Protein AF-A0AAV2MTI8-F1 (afdb_monomer_lite)

Foldseek 3Di:
DDDDDPDPPDPVVPDDPPDDPVPDDVPPPPPPPDDDDDDLDDPVLVVVLVVVCVVCVVPDDPVRNVVVVVVSSVVSD

Structure (mmCIF, N/CA/C/O backbone):
data_AF-A0AAV2MTI8-F1
#
_entry.id   AF-A0AAV2MTI8-F1
#
loop_
_atom_site.group_PDB
_atom_site.id
_atom_site.type_symbol
_atom_site.label_atom_id
_atom_site.label_alt_id
_atom_site.label_comp_id
_atom_site.label_asym_id
_atom_site.label_entity_id
_atom_site.label_seq_id
_atom_site.pdbx_PDB_ins_code
_atom_site.Cartn_x
_atom_site.Cartn_y
_atom_site.Cartn_z
_atom_site.occupancy
_atom_site.B_iso_or_equiv
_atom_site.auth_seq_id
_atom_site.auth_comp_id
_atom_site.auth_asym_id
_atom_site.auth_atom_id
_atom_site.pdbx_PDB_model_num
ATOM 1 N N . MET A 1 1 ? -15.342 3.671 -25.715 1.00 39.50 1 MET A N 1
ATOM 2 C CA . MET A 1 1 ? -16.666 3.023 -25.605 1.00 39.50 1 MET A CA 1
ATOM 3 C C . MET A 1 1 ? -16.431 1.698 -24.896 1.00 39.50 1 MET A C 1
ATOM 5 O O . MET A 1 1 ? -15.703 0.884 -25.442 1.00 39.50 1 MET A O 1
ATOM 9 N N . CYS A 1 2 ? -16.895 1.537 -23.653 1.00 43.34 2 CYS A N 1
ATOM 10 C CA . CYS A 1 2 ? -16.765 0.266 -22.929 1.00 43.34 2 CYS A CA 1
ATOM 11 C C . CYS A 1 2 ? -17.854 -0.687 -23.419 1.00 43.34 2 CYS A C 1
ATOM 13 O O . CYS A 1 2 ? -19.028 -0.321 -23.404 1.00 43.34 2 CYS A O 1
ATOM 15 N N . ASN A 1 3 ? -17.466 -1.881 -23.861 1.00 50.09 3 ASN A N 1
ATOM 16 C CA . ASN A 1 3 ? -18.426 -2.918 -24.216 1.00 50.09 3 ASN A CA 1
ATOM 17 C C . ASN A 1 3 ? -19.184 -3.358 -22.951 1.00 50.09 3 ASN A C 1
ATOM 19 O O . ASN A 1 3 ? -18.553 -3.511 -21.900 1.00 50.09 3 ASN A O 1
ATOM 23 N N . PRO A 1 4 ? -20.510 -3.555 -23.018 1.00 58.41 4 PRO A N 1
ATOM 24 C CA . PRO A 1 4 ? -21.258 -4.113 -21.903 1.00 58.41 4 PRO A CA 1
ATOM 25 C C . PRO A 1 4 ? -20.742 -5.527 -21.617 1.00 58.41 4 PRO A C 1
ATOM 27 O O . PRO A 1 4 ? -20.603 -6.347 -22.525 1.00 58.41 4 PRO A O 1
ATOM 30 N N . VAL A 1 5 ? -20.427 -5.800 -20.351 1.00 63.69 5 VAL A N 1
ATOM 31 C CA . VAL A 1 5 ? -20.138 -7.157 -19.884 1.00 63.69 5 VAL A CA 1
ATOM 32 C C . VAL A 1 5 ? -21.421 -7.961 -20.079 1.00 63.69 5 VAL A C 1
ATOM 34 O O . VAL A 1 5 ? -22.442 -7.629 -19.482 1.00 63.69 5 VAL A O 1
ATOM 37 N N . ASN A 1 6 ? -21.383 -8.987 -20.933 1.00 62.81 6 ASN A N 1
ATOM 38 C CA . ASN A 1 6 ? -22.457 -9.974 -21.039 1.00 62.81 6 ASN A CA 1
ATOM 39 C C . ASN A 1 6 ? -22.483 -10.777 -19.733 1.00 62.81 6 ASN A C 1
ATOM 41 O O . ASN A 1 6 ? -21.849 -11.824 -19.628 1.00 62.81 6 ASN A O 1
ATOM 45 N N . GLN A 1 7 ? -23.140 -10.243 -18.704 1.00 59.91 7 GLN A N 1
ATOM 46 C CA . GLN A 1 7 ? -23.431 -11.015 -17.505 1.00 59.91 7 GLN A CA 1
ATOM 47 C C . GLN A 1 7 ? -24.583 -11.973 -17.825 1.00 59.91 7 GLN A C 1
ATOM 49 O O . GLN A 1 7 ? -25.589 -11.527 -18.381 1.00 59.91 7 GLN A O 1
ATOM 54 N N . PRO A 1 8 ? -24.458 -13.269 -17.499 1.00 61.97 8 PRO A N 1
ATOM 55 C CA . PRO A 1 8 ? -25.554 -14.207 -17.675 1.00 61.97 8 PRO A CA 1
ATOM 56 C C . PRO A 1 8 ? -26.731 -13.805 -16.777 1.00 61.97 8 PRO A C 1
ATOM 58 O O . PRO A 1 8 ? -26.544 -13.453 -15.612 1.00 61.97 8 PRO A O 1
ATOM 61 N N . GLU A 1 9 ? -27.949 -13.854 -17.323 1.00 68.06 9 GLU A N 1
ATOM 62 C CA . GLU A 1 9 ? -29.186 -13.496 -16.606 1.00 68.06 9 GLU A CA 1
ATOM 63 C C . GLU A 1 9 ? -29.500 -14.470 -15.457 1.00 68.06 9 GLU A C 1
ATOM 65 O O . GLU A 1 9 ? -30.262 -14.147 -14.545 1.00 68.06 9 GLU A O 1
ATOM 70 N N . ASN A 1 10 ? -28.881 -15.655 -15.476 1.00 65.88 10 ASN A N 1
ATOM 71 C CA . ASN A 1 10 ? -29.001 -16.676 -14.453 1.00 65.88 10 ASN A CA 1
ATOM 72 C C . ASN A 1 10 ? -27.613 -17.194 -14.053 1.00 65.88 10 ASN A C 1
ATOM 74 O O . ASN A 1 10 ? -26.859 -17.688 -14.885 1.00 65.88 10 ASN A O 1
ATOM 78 N N . LEU A 1 11 ? -27.280 -17.124 -12.762 1.00 62.72 11 LEU A N 1
ATOM 79 C CA . LEU A 1 11 ? -26.006 -17.633 -12.240 1.00 62.72 11 LEU A CA 1
ATOM 80 C C . LEU A 1 11 ? -25.841 -19.151 -12.442 1.00 62.72 11 LEU A C 1
ATOM 82 O O . LEU A 1 11 ? -24.719 -19.636 -12.396 1.00 62.72 11 LEU A O 1
ATOM 86 N N . GLN A 1 12 ? -26.928 -19.894 -12.684 1.00 64.19 12 GLN A N 1
ATOM 87 C CA . GLN A 1 12 ? -26.887 -21.333 -12.979 1.00 64.19 12 GLN A CA 1
ATOM 88 C C . GLN A 1 12 ? -26.422 -21.645 -14.412 1.00 64.19 12 GLN A C 1
ATOM 90 O O . GLN A 1 12 ? -26.043 -22.780 -14.675 1.00 64.19 12 GLN A O 1
ATOM 95 N N . ASP A 1 13 ? -26.418 -20.659 -15.320 1.00 66.25 13 ASP A N 1
ATOM 96 C CA . ASP A 1 13 ? -25.822 -20.788 -16.662 1.00 66.25 13 ASP A CA 1
ATOM 97 C C . ASP A 1 13 ? -24.299 -20.567 -16.651 1.00 66.25 13 ASP A C 1
ATOM 99 O O . ASP A 1 13 ? -23.631 -20.738 -17.675 1.00 66.25 13 ASP A O 1
ATOM 103 N N . ILE A 1 14 ? -23.725 -20.188 -15.502 1.00 67.94 14 ILE A N 1
ATOM 104 C CA . ILE A 1 14 ? -22.276 -20.146 -15.322 1.00 67.94 14 ILE A CA 1
ATOM 105 C C . ILE A 1 14 ? -21.808 -21.593 -15.185 1.00 67.94 14 ILE A C 1
ATOM 107 O O . ILE A 1 14 ? -21.825 -22.169 -14.101 1.00 67.94 14 ILE A O 1
ATOM 111 N N . GLN A 1 15 ? -21.397 -22.190 -16.301 1.00 68.94 15 GLN A N 1
ATOM 112 C CA . GLN A 1 15 ? -20.571 -23.387 -16.245 1.00 68.94 15 GLN A CA 1
ATOM 113 C C . GLN A 1 15 ? -19.242 -22.981 -15.615 1.00 68.94 15 GLN A C 1
ATOM 115 O O . GLN A 1 15 ? -18.510 -22.163 -16.181 1.00 68.94 15 GLN A O 1
ATOM 120 N N . GLU A 1 16 ? -18.954 -23.511 -14.428 1.00 66.38 16 GLU A N 1
ATOM 121 C CA . GLU A 1 16 ? -17.603 -23.432 -13.893 1.00 66.38 16 GLU A CA 1
ATOM 122 C C . GLU A 1 16 ? -16.679 -24.097 -14.918 1.00 66.38 16 GLU A C 1
ATOM 124 O O . GLU A 1 16 ? -16.971 -25.210 -15.370 1.00 66.38 16 GLU A O 1
ATOM 129 N N . PRO A 1 17 ? -15.620 -23.410 -15.374 1.00 66.94 17 PRO A N 1
ATOM 130 C CA . PRO A 1 17 ? -14.638 -24.062 -16.216 1.00 66.94 17 PRO A CA 1
ATOM 131 C C . PRO A 1 17 ? -14.062 -25.236 -15.422 1.00 66.94 17 PRO A C 1
ATOM 133 O O . PRO A 1 17 ? -13.741 -25.082 -14.244 1.00 66.94 17 PRO A O 1
ATOM 136 N N . ASP A 1 18 ? -13.961 -26.397 -16.068 1.00 67.69 18 ASP A N 1
ATOM 137 C CA . ASP A 1 18 ? -13.379 -27.616 -15.499 1.00 67.69 18 ASP A CA 1
ATOM 138 C C . ASP A 1 18 ? -11.856 -27.426 -15.385 1.00 67.69 18 ASP A C 1
ATOM 140 O O . ASP A 1 18 ? -11.073 -27.893 -16.212 1.00 67.69 18 ASP A O 1
ATOM 144 N N . ILE A 1 19 ? -11.454 -26.565 -14.446 1.00 70.06 19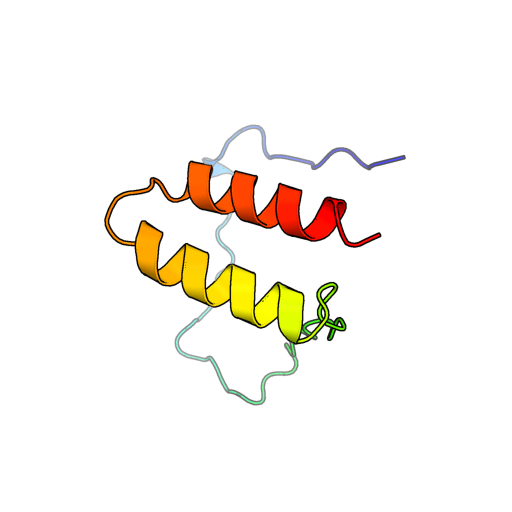 I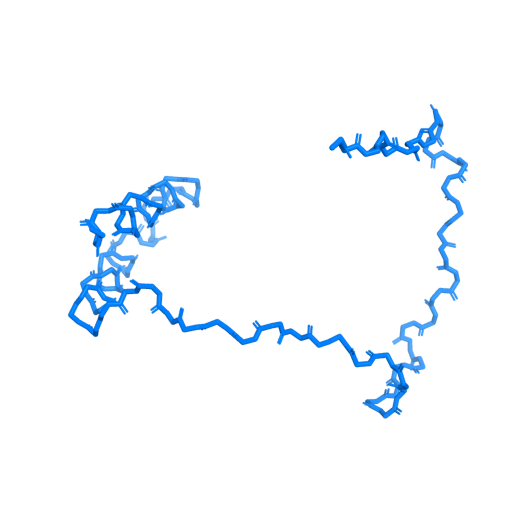LE A N 1
ATOM 145 C CA . ILE A 1 19 ? -10.064 -26.229 -14.158 1.00 70.06 19 ILE A CA 1
ATOM 146 C C . ILE A 1 19 ? -9.577 -27.228 -13.122 1.00 70.06 19 ILE A C 1
ATOM 148 O O . ILE A 1 19 ? -9.940 -27.152 -11.946 1.00 70.06 19 ILE A O 1
ATOM 152 N N . ASP A 1 20 ? -8.719 -28.136 -13.571 1.00 71.19 20 ASP A N 1
ATOM 153 C CA . ASP A 1 20 ? -7.963 -29.012 -12.693 1.00 71.19 20 ASP A CA 1
ATOM 154 C C . ASP A 1 20 ? -6.835 -28.210 -12.020 1.00 71.19 20 ASP A C 1
ATOM 156 O O . ASP A 1 20 ? -5.772 -27.972 -12.595 1.00 71.19 20 ASP A O 1
ATOM 160 N N . TRP A 1 21 ? -7.093 -27.728 -10.802 1.00 68.25 21 TRP A N 1
ATOM 161 C CA . TRP A 1 21 ? -6.093 -27.019 -9.997 1.00 68.25 21 TRP A CA 1
ATOM 162 C C . TRP A 1 21 ? -4.995 -27.950 -9.452 1.00 68.25 21 TRP A C 1
ATOM 164 O O . TRP A 1 21 ? -3.971 -27.441 -8.989 1.00 68.25 21 TRP A O 1
ATOM 174 N N . ASP A 1 22 ? -5.186 -2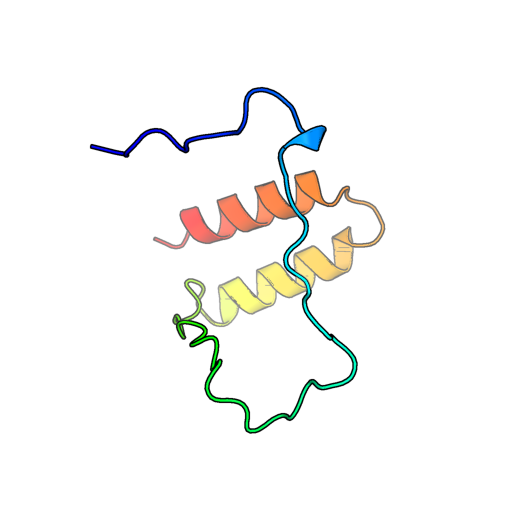9.275 -9.506 1.00 69.12 22 ASP A N 1
ATOM 175 C CA . ASP A 1 22 ? -4.191 -30.262 -9.069 1.00 69.12 22 ASP A CA 1
ATOM 176 C C . ASP A 1 22 ? -3.124 -30.522 -10.151 1.00 69.12 22 ASP A C 1
ATOM 178 O O . ASP A 1 22 ? -1.995 -30.880 -9.811 1.00 69.12 22 ASP A O 1
ATOM 182 N N . ASP A 1 23 ? -3.427 -30.263 -11.431 1.00 60.78 23 ASP A N 1
ATOM 183 C CA . ASP A 1 23 ? -2.474 -30.338 -12.559 1.00 60.78 23 ASP A CA 1
ATOM 184 C C . ASP A 1 23 ? -1.744 -29.004 -12.825 1.00 60.78 23 ASP A C 1
ATOM 186 O O . ASP A 1 23 ? -1.230 -28.740 -13.915 1.00 60.78 23 ASP A O 1
ATOM 190 N N . TYR A 1 24 ? -1.679 -28.120 -11.820 1.00 60.31 24 TYR A N 1
ATOM 191 C CA . TYR A 1 24 ? -0.878 -26.900 -11.905 1.00 60.31 24 TYR A CA 1
ATOM 192 C C . TYR A 1 24 ? 0.614 -27.249 -12.011 1.00 60.31 24 TYR A C 1
ATOM 194 O O . TYR A 1 24 ? 1.330 -27.405 -11.018 1.00 60.31 24 TYR A O 1
ATOM 202 N N . THR A 1 25 ? 1.114 -27.335 -13.240 1.00 59.62 25 THR A N 1
ATOM 203 C CA . THR A 1 25 ? 2.551 -27.343 -13.507 1.00 59.62 25 THR A CA 1
ATOM 204 C C . THR A 1 25 ? 3.054 -25.897 -13.575 1.00 59.62 25 THR A C 1
ATOM 206 O O . THR A 1 25 ? 2.482 -25.111 -14.334 1.00 59.62 25 THR A O 1
ATOM 209 N N . PRO A 1 26 ? 4.138 -25.526 -12.862 1.00 57.69 26 PRO A N 1
ATOM 210 C CA . PRO A 1 26 ? 4.735 -24.184 -12.932 1.00 57.69 26 PRO A CA 1
ATOM 211 C C . PRO A 1 26 ? 5.140 -23.744 -14.349 1.00 57.69 26 PRO A C 1
ATOM 213 O O . PRO A 1 26 ? 5.337 -22.556 -14.582 1.00 57.69 26 PRO A O 1
ATOM 216 N N . ASP A 1 27 ? 5.259 -24.707 -15.267 1.00 56.06 27 ASP A N 1
ATOM 217 C CA . ASP A 1 27 ? 5.735 -24.544 -16.639 1.00 56.06 27 ASP A CA 1
ATOM 218 C C . ASP A 1 27 ? 4.602 -24.561 -17.686 1.00 56.06 27 ASP A C 1
ATOM 220 O O . ASP A 1 27 ? 4.875 -24.567 -18.886 1.00 56.06 27 ASP A O 1
ATOM 224 N N . ALA A 1 28 ? 3.328 -24.589 -17.269 1.00 59.91 28 ALA A N 1
ATOM 225 C CA . ALA A 1 28 ? 2.217 -24.417 -18.201 1.00 59.91 28 ALA A CA 1
ATOM 226 C C . ALA A 1 28 ? 2.267 -22.996 -18.795 1.00 59.91 28 ALA A C 1
ATOM 228 O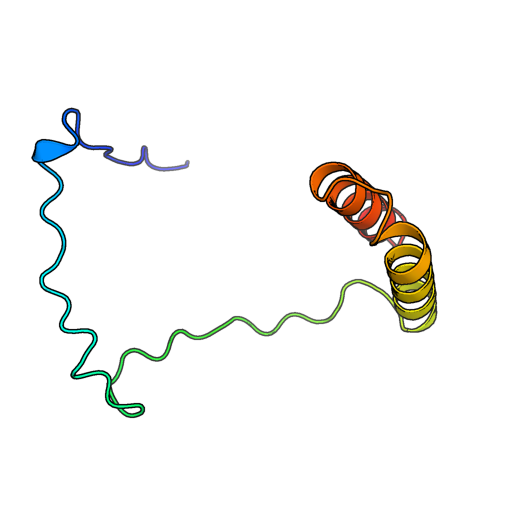 O . ALA A 1 28 ? 2.445 -22.026 -18.059 1.00 59.91 28 ALA A O 1
ATOM 229 N N . ASP A 1 29 ? 2.070 -22.873 -20.115 1.00 56.81 29 ASP A N 1
ATOM 230 C CA . ASP A 1 29 ? 2.076 -21.633 -20.923 1.00 56.81 29 ASP A CA 1
ATOM 231 C C . ASP A 1 29 ? 0.924 -20.647 -20.578 1.00 56.81 29 ASP A C 1
ATOM 233 O O . ASP A 1 29 ? 0.316 -20.008 -21.435 1.00 56.81 29 ASP A O 1
ATOM 237 N N . GLY A 1 30 ? 0.593 -20.512 -19.297 1.00 57.59 30 GLY A N 1
ATOM 238 C CA . GLY A 1 30 ? -0.325 -19.542 -18.718 1.00 57.59 30 GLY A CA 1
ATOM 239 C C . GLY A 1 30 ? 0.427 -18.546 -17.841 1.00 57.59 30 GLY A C 1
ATOM 240 O O . GLY A 1 30 ? 0.063 -18.338 -16.686 1.00 57.59 30 GLY A O 1
ATOM 241 N N . VAL A 1 31 ? 1.500 -17.940 -18.356 1.00 60.53 31 VAL A N 1
ATOM 242 C CA . VAL A 1 31 ? 2.213 -16.886 -17.625 1.00 60.53 31 VAL A CA 1
ATOM 243 C C . VAL A 1 31 ? 1.303 -15.662 -17.552 1.00 60.53 31 VAL A C 1
ATOM 245 O O . VAL A 1 31 ? 1.152 -14.913 -18.519 1.00 60.53 31 VAL A O 1
ATOM 248 N N . VAL A 1 32 ? 0.684 -15.441 -16.392 1.00 65.19 32 VAL A N 1
ATOM 249 C CA . VAL A 1 32 ? 0.057 -14.157 -16.079 1.00 65.19 32 VAL A CA 1
ATOM 250 C C . VAL A 1 32 ? 1.182 -13.132 -15.995 1.00 65.19 32 VAL A C 1
ATOM 252 O O . VAL A 1 32 ? 1.896 -13.049 -14.997 1.00 65.19 32 VAL A O 1
ATOM 255 N N . VAL A 1 33 ? 1.368 -12.366 -17.068 1.00 68.31 33 VAL A N 1
ATOM 256 C CA . VAL A 1 33 ? 2.300 -11.238 -17.074 1.00 68.31 33 VAL A CA 1
ATOM 257 C C . VAL A 1 33 ? 1.723 -10.172 -16.152 1.00 68.31 33 VAL A C 1
ATOM 259 O O . VAL A 1 33 ? 0.793 -9.455 -16.520 1.00 68.31 33 VAL A O 1
ATOM 262 N N . VAL A 1 34 ? 2.257 -10.090 -14.935 1.00 73.69 34 VAL A N 1
ATOM 263 C CA . VAL A 1 34 ? 1.957 -9.000 -14.007 1.00 73.69 34 VAL A CA 1
ATOM 264 C C . VAL A 1 34 ? 2.704 -7.766 -14.511 1.00 73.69 34 VAL A C 1
ATOM 266 O O . VAL A 1 34 ? 3.933 -7.801 -14.575 1.00 73.69 34 VAL A O 1
ATOM 269 N N . PRO A 1 35 ? 2.011 -6.682 -14.899 1.00 70.81 35 PRO A N 1
ATOM 270 C CA . PRO A 1 35 ? 2.688 -5.466 -15.316 1.00 70.81 35 PRO A CA 1
ATOM 271 C C . PRO A 1 35 ? 3.509 -4.909 -14.153 1.00 70.81 35 PRO A C 1
ATOM 273 O O . PRO A 1 35 ? 2.967 -4.619 -13.085 1.00 70.81 35 PRO A O 1
ATOM 276 N N . GLU A 1 36 ? 4.808 -4.738 -14.370 1.00 79.12 36 GLU A N 1
ATOM 277 C CA . GLU A 1 36 ? 5.667 -4.027 -13.432 1.00 79.12 36 GLU A CA 1
ATOM 278 C C . GLU A 1 36 ? 5.409 -2.523 -13.575 1.00 79.12 36 GLU A C 1
ATOM 280 O O . GLU A 1 36 ? 5.554 -1.946 -14.655 1.00 79.12 36 GLU A O 1
ATOM 285 N N . PHE A 1 37 ? 4.998 -1.876 -12.487 1.00 77.81 37 PHE A N 1
ATOM 286 C CA . PHE A 1 37 ? 4.857 -0.426 -12.416 1.00 77.81 37 PHE A CA 1
ATOM 287 C C . PHE A 1 37 ? 5.821 0.128 -11.372 1.00 77.81 37 PHE A C 1
ATOM 289 O O . PHE A 1 37 ? 6.011 -0.456 -10.305 1.00 77.81 37 PHE A O 1
ATOM 296 N N . ASN A 1 38 ? 6.411 1.286 -11.668 1.00 80.50 38 ASN A N 1
ATOM 297 C CA . ASN A 1 38 ? 7.184 2.013 -10.670 1.00 80.50 38 ASN A CA 1
ATOM 298 C C . ASN A 1 38 ? 6.251 2.470 -9.546 1.00 80.50 38 ASN A C 1
ATOM 300 O O . ASN A 1 38 ? 5.125 2.907 -9.804 1.00 80.50 38 ASN A O 1
ATOM 304 N N . CYS A 1 39 ? 6.725 2.380 -8.303 1.00 81.56 39 CYS A N 1
ATOM 305 C CA . CYS A 1 39 ? 6.002 2.931 -7.165 1.00 81.56 39 CYS A CA 1
ATOM 306 C C . CYS A 1 39 ? 5.738 4.428 -7.420 1.00 81.56 39 CYS A C 1
ATOM 308 O O . CYS A 1 39 ? 6.679 5.150 -7.750 1.00 81.56 39 CYS A O 1
ATOM 310 N N . PRO A 1 40 ? 4.490 4.913 -7.283 1.00 83.62 40 PRO A N 1
ATOM 311 C CA . PRO A 1 40 ? 4.176 6.324 -7.503 1.00 83.62 40 PRO A CA 1
ATOM 312 C C . PRO A 1 40 ? 4.659 7.230 -6.361 1.00 83.62 40 PRO A C 1
ATOM 314 O O . PRO A 1 40 ? 4.540 8.445 -6.464 1.00 83.62 40 PRO A O 1
ATOM 317 N N . LEU A 1 41 ? 5.153 6.651 -5.263 1.00 84.94 41 LEU A N 1
ATOM 318 C CA . LEU A 1 41 ? 5.685 7.371 -4.111 1.00 84.94 41 LEU A CA 1
ATOM 319 C C . LEU A 1 41 ? 7.211 7.353 -4.154 1.00 84.94 41 LEU A C 1
ATOM 321 O O . LEU A 1 41 ? 7.804 6.312 -4.443 1.00 84.94 41 LEU A O 1
ATOM 325 N N . ASP A 1 42 ? 7.828 8.478 -3.799 1.00 89.12 42 ASP A N 1
ATOM 326 C CA . ASP A 1 42 ? 9.248 8.508 -3.455 1.00 89.12 42 ASP A CA 1
ATOM 327 C C . ASP A 1 42 ? 9.531 7.743 -2.144 1.00 89.12 42 ASP A C 1
ATOM 329 O O . ASP A 1 42 ? 8.616 7.350 -1.409 1.00 89.12 42 ASP A O 1
ATOM 333 N N . ASP A 1 43 ? 10.812 7.514 -1.848 1.00 89.12 43 ASP A N 1
ATOM 334 C CA . ASP A 1 43 ? 11.242 6.715 -0.693 1.00 89.12 43 ASP A CA 1
ATOM 335 C C . ASP A 1 43 ? 10.789 7.311 0.652 1.00 89.12 43 ASP A C 1
ATOM 337 O O . ASP A 1 43 ? 10.474 6.572 1.594 1.00 89.12 43 ASP A O 1
ATOM 341 N N . GLU A 1 44 ? 10.724 8.642 0.759 1.00 88.75 44 GLU A N 1
ATOM 342 C CA . GLU A 1 44 ? 10.316 9.339 1.982 1.00 88.75 44 GLU A CA 1
ATOM 343 C C . GLU A 1 44 ? 8.807 9.190 2.208 1.00 88.75 44 GLU A C 1
ATOM 345 O O . GLU A 1 44 ? 8.363 8.767 3.283 1.00 88.75 44 GLU A O 1
ATOM 350 N N . ALA A 1 45 ? 8.012 9.469 1.177 1.00 83.75 45 ALA A N 1
ATOM 351 C CA . ALA A 1 45 ? 6.565 9.331 1.184 1.00 83.75 45 ALA A CA 1
ATOM 352 C C . ALA A 1 45 ? 6.146 7.873 1.408 1.00 83.75 45 ALA A C 1
ATOM 354 O O . ALA A 1 45 ? 5.214 7.616 2.178 1.00 83.75 45 ALA A O 1
ATOM 355 N N . TYR A 1 46 ? 6.863 6.922 0.806 1.00 87.00 46 TYR A N 1
ATOM 356 C CA . TYR A 1 46 ? 6.663 5.493 1.027 1.00 87.00 46 TYR A CA 1
ATOM 357 C C . TYR A 1 46 ? 6.957 5.092 2.477 1.00 87.00 46 TYR A C 1
ATOM 359 O O . TYR A 1 46 ? 6.139 4.425 3.117 1.00 87.00 46 TYR A O 1
ATOM 367 N N . THR A 1 47 ? 8.084 5.544 3.032 1.00 89.38 47 THR A N 1
ATOM 368 C CA . THR A 1 47 ? 8.458 5.267 4.429 1.00 89.38 47 THR A CA 1
ATOM 369 C C . THR A 1 47 ? 7.429 5.832 5.404 1.00 89.38 47 THR A C 1
ATOM 371 O O . THR A 1 47 ? 7.007 5.142 6.337 1.00 89.38 47 THR A O 1
ATOM 374 N N . ARG A 1 48 ? 6.960 7.060 5.161 1.00 85.69 48 ARG A N 1
ATOM 375 C CA . ARG A 1 48 ? 5.923 7.704 5.973 1.00 85.69 48 ARG A CA 1
ATOM 376 C C . ARG A 1 48 ? 4.595 6.951 5.907 1.00 85.69 48 ARG A C 1
ATOM 378 O O . ARG A 1 48 ? 3.970 6.738 6.943 1.00 85.69 48 ARG A O 1
ATOM 385 N N . LEU A 1 49 ? 4.181 6.523 4.711 1.00 84.31 49 LEU A N 1
ATOM 386 C CA . LEU A 1 49 ? 2.967 5.726 4.536 1.00 84.31 49 LEU A CA 1
ATOM 387 C C . LEU A 1 49 ? 3.069 4.398 5.291 1.00 84.31 49 LEU A C 1
ATOM 389 O O . LEU A 1 49 ? 2.123 4.001 5.967 1.00 84.31 49 LEU A O 1
ATOM 393 N N . LYS A 1 50 ? 4.225 3.733 5.220 1.00 86.25 50 LYS A N 1
ATOM 394 C CA . LYS A 1 50 ? 4.464 2.467 5.915 1.00 86.25 50 LYS A CA 1
ATOM 395 C C . LYS A 1 50 ? 4.351 2.612 7.434 1.00 86.25 50 LYS A C 1
ATOM 397 O O . LYS A 1 50 ? 3.643 1.824 8.053 1.00 86.25 50 LYS A O 1
ATOM 402 N N . LEU A 1 51 ? 4.979 3.641 8.010 1.00 87.50 51 LEU A N 1
ATOM 403 C CA . LEU A 1 51 ? 4.877 3.932 9.444 1.00 87.50 51 LEU A CA 1
ATOM 404 C C . LEU A 1 51 ? 3.419 4.166 9.859 1.00 87.50 51 LEU A C 1
ATOM 406 O O . LEU A 1 51 ? 2.929 3.558 10.806 1.00 87.50 51 LEU A O 1
ATOM 410 N N . TYR A 1 52 ? 2.708 4.994 9.094 1.00 81.81 52 TYR A N 1
ATOM 411 C CA . TYR A 1 52 ? 1.312 5.311 9.365 1.00 81.81 52 TYR A CA 1
ATOM 412 C C . TYR A 1 52 ? 0.403 4.073 9.298 1.00 81.81 52 TYR A C 1
ATOM 414 O O . TYR A 1 52 ? -0.484 3.902 10.136 1.00 81.81 52 TYR A O 1
ATOM 422 N N . LEU A 1 53 ? 0.628 3.183 8.326 1.00 84.25 53 LEU A N 1
ATOM 423 C CA . LEU A 1 53 ? -0.103 1.923 8.223 1.00 84.25 53 LEU A CA 1
ATOM 424 C C . LEU A 1 53 ? 0.161 1.020 9.427 1.00 84.25 53 LEU A C 1
ATOM 426 O O . LEU A 1 53 ? -0.801 0.493 9.979 1.00 84.25 53 LEU A O 1
ATOM 430 N N . ASP A 1 54 ? 1.414 0.867 9.855 1.00 85.69 54 ASP A N 1
ATOM 431 C CA . ASP A 1 54 ? 1.767 0.030 11.008 1.00 85.69 54 ASP A CA 1
ATOM 432 C C . ASP A 1 54 ? 1.113 0.534 12.306 1.00 85.69 54 ASP A C 1
ATOM 434 O O . ASP A 1 54 ? 0.574 -0.266 13.075 1.00 85.69 54 ASP A O 1
ATOM 438 N N . GLU A 1 55 ? 1.066 1.852 12.514 1.00 83.88 55 GLU A N 1
ATOM 439 C CA . GLU A 1 55 ? 0.416 2.475 13.678 1.00 83.88 55 GLU A CA 1
ATOM 440 C C . GLU A 1 55 ? -1.110 2.278 13.695 1.00 83.88 55 GLU A C 1
ATOM 442 O O . GLU A 1 55 ? -1.724 2.159 14.758 1.00 83.88 55 GLU A O 1
ATOM 447 N N . ASN A 1 56 ? -1.736 2.215 12.517 1.00 77.81 56 ASN A N 1
ATOM 448 C CA . ASN A 1 56 ? -3.193 2.186 12.370 1.00 77.81 56 ASN A CA 1
ATOM 449 C C . ASN A 1 56 ? -3.753 0.791 12.042 1.00 77.81 56 ASN A C 1
ATOM 451 O O . ASN A 1 56 ? -4.966 0.577 12.100 1.00 77.81 56 ASN A O 1
ATOM 455 N N . ARG A 1 57 ? -2.894 -0.193 11.749 1.00 74.31 57 ARG A N 1
ATOM 456 C CA . ARG A 1 57 ? -3.288 -1.531 11.273 1.00 74.31 57 ARG A CA 1
ATOM 457 C C . ARG A 1 57 ? -4.240 -2.270 12.212 1.00 74.31 57 ARG A C 1
ATOM 459 O O . ARG A 1 57 ? -5.100 -3.010 11.745 1.00 74.31 57 ARG A O 1
ATOM 466 N N . ALA A 1 58 ? -4.072 -2.095 13.521 1.00 74.38 58 ALA A N 1
ATOM 467 C CA . ALA A 1 58 ? -4.884 -2.772 14.530 1.00 74.38 58 ALA A CA 1
ATOM 468 C C . ALA A 1 58 ? -6.250 -2.104 14.768 1.00 74.38 58 ALA A C 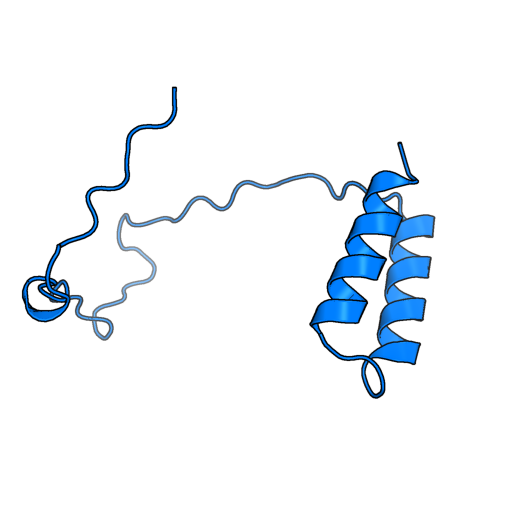1
ATOM 470 O O . ALA A 1 58 ? -7.176 -2.769 15.227 1.00 74.38 58 ALA A O 1
ATOM 471 N N . ASN A 1 59 ? -6.380 -0.808 14.463 1.00 69.38 59 ASN A N 1
ATOM 472 C CA . ASN A 1 59 ? -7.510 0.020 14.903 1.00 69.38 59 ASN A CA 1
ATOM 473 C C . ASN A 1 59 ? -8.378 0.551 13.755 1.00 69.38 59 ASN A C 1
ATOM 475 O O . ASN A 1 59 ? -9.479 1.040 14.004 1.00 69.38 59 ASN A O 1
ATOM 479 N N . THR A 1 60 ? -7.916 0.433 12.511 1.00 71.00 60 THR A N 1
ATOM 480 C CA . THR A 1 60 ? -8.548 1.080 11.359 1.00 71.00 60 THR A CA 1
ATOM 481 C C . THR A 1 60 ? -9.121 0.040 10.408 1.00 71.00 60 THR A C 1
ATOM 483 O O . THR A 1 60 ? -8.454 -0.930 10.032 1.00 71.00 60 THR A O 1
ATOM 486 N N . ARG A 1 61 ? -10.383 0.218 9.998 1.00 76.75 61 ARG A N 1
ATOM 487 C CA . ARG A 1 61 ? -11.028 -0.719 9.065 1.00 76.75 61 ARG A CA 1
ATOM 488 C C . ARG A 1 61 ? -10.305 -0.662 7.719 1.00 76.75 61 ARG A C 1
ATOM 490 O O . ARG A 1 61 ? -9.937 0.412 7.253 1.00 76.75 61 ARG A O 1
ATOM 497 N N . THR A 1 62 ? -10.178 -1.795 7.030 1.00 77.81 62 THR A N 1
ATOM 498 C CA . THR A 1 62 ? -9.465 -1.904 5.738 1.00 77.81 62 THR A CA 1
ATOM 499 C C . THR A 1 62 ? -9.896 -0.849 4.709 1.00 77.81 62 THR A C 1
ATOM 501 O O . THR A 1 62 ? -9.072 -0.334 3.959 1.00 77.81 62 THR A O 1
ATOM 504 N N . ARG A 1 63 ? -11.181 -0.472 4.705 1.00 76.69 63 ARG A N 1
ATOM 505 C CA . ARG A 1 63 ? -11.722 0.586 3.838 1.00 76.69 63 ARG A CA 1
ATOM 506 C C . ARG A 1 63 ? -11.140 1.972 4.137 1.00 76.69 63 ARG A C 1
ATOM 508 O O . ARG A 1 63 ? -10.901 2.732 3.206 1.00 76.69 63 ARG A O 1
ATOM 515 N N . GLU A 1 64 ? -10.948 2.313 5.404 1.00 78.75 64 GLU A N 1
ATOM 516 C CA . GLU A 1 64 ? -10.399 3.608 5.826 1.00 78.75 64 GLU A CA 1
ATOM 517 C C . GLU A 1 64 ? -8.912 3.691 5.470 1.00 78.75 64 GLU A C 1
ATOM 519 O O . GLU A 1 64 ? -8.486 4.677 4.875 1.00 78.75 64 GLU A O 1
ATOM 524 N N . LEU A 1 65 ? -8.160 2.607 5.700 1.00 77.75 65 LEU A N 1
ATOM 525 C CA . LEU A 1 65 ? -6.765 2.491 5.258 1.00 77.75 65 LEU A CA 1
ATOM 526 C C . LEU A 1 65 ? -6.624 2.674 3.738 1.00 77.75 65 LEU A C 1
ATOM 528 O O . LEU A 1 65 ? -5.740 3.395 3.287 1.00 77.75 65 LEU A O 1
ATOM 532 N N . TYR A 1 66 ? -7.523 2.083 2.942 1.00 79.56 66 TYR A N 1
ATOM 533 C CA . TYR A 1 66 ? -7.528 2.269 1.486 1.00 79.56 66 TYR A CA 1
ATOM 534 C C . TYR A 1 66 ? -7.734 3.735 1.074 1.00 79.56 66 TYR A C 1
ATOM 536 O O . TYR A 1 66 ? -7.026 4.231 0.197 1.00 79.56 66 TYR A O 1
ATOM 544 N N . LEU A 1 67 ? -8.688 4.435 1.698 1.00 82.00 67 LEU A N 1
ATOM 545 C CA . LEU A 1 67 ? -8.952 5.845 1.394 1.00 82.00 67 LEU A CA 1
ATOM 546 C C . LEU A 1 67 ? -7.738 6.724 1.720 1.00 82.00 67 LEU A C 1
ATOM 548 O O . LEU A 1 67 ? -7.372 7.572 0.908 1.00 82.00 67 LEU A O 1
ATOM 552 N N . LEU A 1 68 ? -7.077 6.453 2.846 1.00 73.69 68 LEU A N 1
ATOM 553 C CA . LEU A 1 68 ? -5.870 7.160 3.276 1.00 73.69 68 LEU A CA 1
ATOM 554 C C . LEU A 1 68 ? -4.707 6.936 2.301 1.00 73.69 68 LEU A C 1
ATOM 556 O O . LEU A 1 68 ? -4.101 7.897 1.833 1.00 73.69 68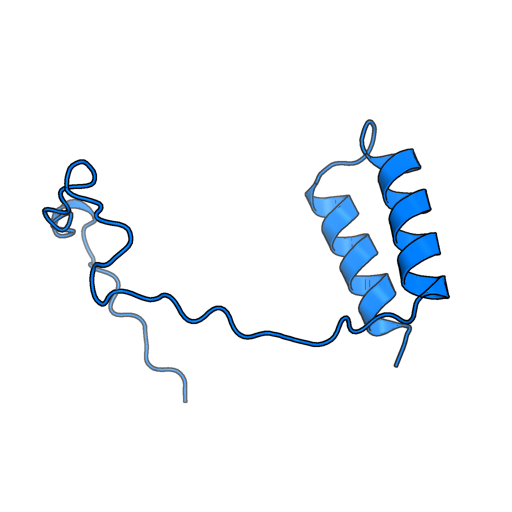 LEU A O 1
ATOM 560 N N . CYS A 1 69 ? -4.451 5.686 1.900 1.00 79.38 69 CYS A N 1
ATOM 561 C CA . CYS A 1 69 ? -3.440 5.385 0.882 1.00 79.38 69 CYS A CA 1
ATOM 562 C C . CYS A 1 69 ? -3.728 6.100 -0.445 1.00 79.38 69 CYS A C 1
ATOM 564 O O . CYS A 1 69 ? -2.811 6.628 -1.076 1.00 79.38 69 CYS A O 1
ATOM 566 N N . ARG A 1 70 ? -5.000 6.139 -0.869 1.00 81.44 70 ARG A N 1
ATOM 567 C CA . ARG A 1 70 ? -5.405 6.829 -2.100 1.00 81.44 70 ARG A CA 1
ATOM 568 C C . ARG A 1 70 ? -5.052 8.312 -2.032 1.00 81.44 70 ARG A C 1
ATOM 570 O O . ARG A 1 70 ? -4.486 8.833 -2.988 1.00 81.44 70 ARG A O 1
ATOM 577 N N . GLU A 1 71 ? -5.360 8.977 -0.924 1.00 79.69 71 GLU A N 1
ATOM 578 C CA . GLU A 1 71 ? -5.041 10.395 -0.730 1.00 79.69 71 GLU A CA 1
ATOM 579 C C . GLU A 1 71 ? -3.530 10.652 -0.745 1.00 79.69 71 GLU A C 1
ATOM 581 O O . GLU A 1 71 ? -3.086 11.575 -1.426 1.00 79.69 71 GLU A O 1
ATOM 586 N N . CYS A 1 72 ? -2.726 9.800 -0.099 1.00 71.75 72 CYS A N 1
ATOM 587 C CA . CYS A 1 72 ? -1.266 9.931 -0.117 1.00 71.75 72 CYS A CA 1
ATOM 588 C C . CYS A 1 72 ? -0.674 9.855 -1.532 1.00 71.75 72 CYS A C 1
ATOM 590 O O . CYS A 1 72 ? 0.231 10.621 -1.851 1.00 71.75 72 CYS A O 1
ATOM 592 N N . VAL A 1 73 ? -1.200 8.976 -2.389 1.00 73.56 73 VAL A N 1
ATOM 593 C CA . VAL A 1 73 ? -0.744 8.842 -3.785 1.00 73.56 73 VAL A CA 1
ATOM 594 C C . VAL A 1 73 ? -1.163 10.039 -4.647 1.00 73.56 73 VAL A C 1
ATOM 596 O O . VAL A 1 73 ? -0.446 10.398 -5.573 1.00 73.56 73 VAL A O 1
ATOM 599 N N . HIS A 1 74 ? -2.294 10.684 -4.345 1.00 71.44 74 HIS A N 1
ATOM 600 C CA . HIS A 1 74 ? -2.792 11.818 -5.137 1.00 71.44 74 HIS A CA 1
ATOM 601 C C . HIS A 1 74 ? -2.189 13.167 -4.715 1.00 71.44 74 HIS A C 1
ATOM 603 O O . HIS A 1 74 ? -2.229 14.106 -5.500 1.00 71.44 74 HIS A O 1
ATOM 609 N N . MET A 1 75 ? -1.634 13.281 -3.502 1.00 61.12 75 MET A N 1
ATOM 610 C CA . MET A 1 75 ? -0.962 14.506 -3.036 1.00 61.12 75 MET A CA 1
ATOM 611 C C . MET A 1 75 ? 0.524 14.597 -3.425 1.00 61.12 75 MET A C 1
ATOM 613 O O . MET A 1 75 ? 1.130 15.643 -3.219 1.00 61.12 75 MET A O 1
ATOM 617 N N . GLY A 1 76 ? 1.120 13.518 -3.941 1.00 57.44 76 GLY A N 1
ATOM 618 C CA . GLY A 1 76 ? 2.525 13.469 -4.368 1.00 57.44 76 GLY A CA 1
ATOM 619 C C . GLY A 1 76 ? 2.775 13.843 -5.836 1.00 57.44 76 GLY A C 1
ATOM 620 O O . GLY A 1 76 ? 3.868 13.579 -6.328 1.00 57.44 76 GLY A O 1
ATOM 621 N N . GLN A 1 77 ? 1.777 14.398 -6.538 1.00 49.81 77 GLN A N 1
ATOM 622 C CA . GLN A 1 77 ? 1.878 14.865 -7.931 1.00 49.81 77 GLN A CA 1
ATOM 623 C C . GLN A 1 77 ? 1.898 16.389 -8.030 1.00 49.81 77 GLN A C 1
ATOM 625 O O . GLN A 1 77 ? 1.146 17.040 -7.270 1.00 49.81 77 GLN A O 1
#

Organism: Knipowitschia caucasica (NCBI:txid637954)

Sequence (77 aa):
MCNPVNQPENLQDIQEPDIDWDDYTPDADGVVVVPEFNCPLDDEAYTRLKLYLDENRANTRTRELYLLCRECVHMGQ

pLDDT: mean 71.43, std 11.27, range [39.5, 89.38]

Radius of gyration: 20.25 Å; chains: 1; bounding box: 40×45×40 Å

Secondary structure (DSSP, 8-state):
-PPPP---SSGGG-------STT--TTSS----PPP---SS-HHHHHHHHHHHHHHTTTS-HHHHHHHHHHHHHTT-